Protein AF-A0A392VNN1-F1 (afdb_monomer_lite)

Structure (mmCIF, N/CA/C/O backbone):
data_AF-A0A392VNN1-F1
#
_entry.id   AF-A0A392VNN1-F1
#
loop_
_atom_site.group_PDB
_atom_site.id
_atom_site.type_symbol
_atom_site.label_atom_id
_atom_site.label_alt_id
_atom_site.label_comp_id
_atom_site.label_asym_id
_atom_site.label_entity_id
_atom_site.label_seq_id
_atom_site.pdbx_PDB_ins_code
_atom_site.Cartn_x
_atom_site.Cartn_y
_atom_site.Cartn_z
_atom_site.occupancy
_atom_site.B_iso_or_equiv
_atom_site.auth_seq_id
_atom_site.auth_comp_id
_atom_site.auth_asym_id
_atom_site.auth_atom_id
_atom_site.pdbx_PDB_model_num
ATOM 1 N N . MET A 1 1 ? 34.607 8.366 -31.460 1.00 56.44 1 MET A N 1
ATOM 2 C CA . MET A 1 1 ? 33.715 7.815 -30.420 1.00 56.44 1 MET A CA 1
ATOM 3 C C . MET A 1 1 ? 32.389 7.497 -31.096 1.00 56.44 1 MET A C 1
ATOM 5 O O . MET A 1 1 ? 31.759 8.431 -31.574 1.00 56.44 1 MET A O 1
ATOM 9 N N . ALA A 1 2 ? 32.019 6.225 -31.262 1.00 64.62 2 ALA A N 1
ATOM 10 C CA . ALA A 1 2 ? 30.708 5.894 -31.828 1.00 64.62 2 ALA A CA 1
ATOM 11 C C . ALA A 1 2 ? 29.627 6.173 -30.765 1.00 64.62 2 ALA A C 1
ATOM 13 O O . ALA A 1 2 ? 29.842 5.796 -29.610 1.00 64.62 2 ALA A O 1
AT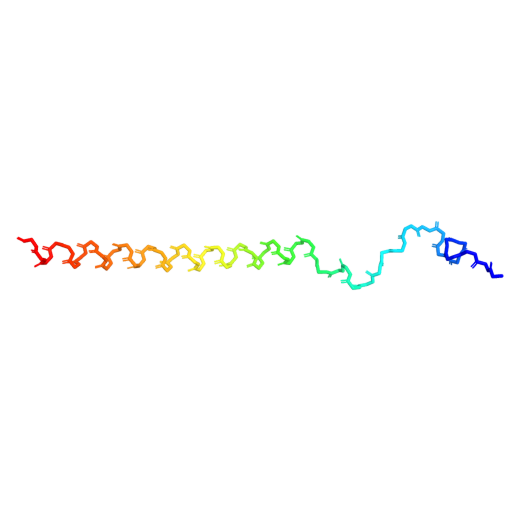OM 14 N N . PRO A 1 3 ? 28.509 6.842 -31.101 1.00 68.44 3 PRO A N 1
ATOM 15 C CA . PRO A 1 3 ? 27.437 7.091 -30.144 1.00 68.44 3 PRO A CA 1
ATOM 16 C C . PRO A 1 3 ? 26.898 5.771 -29.594 1.00 68.44 3 PRO A C 1
ATOM 18 O O . PRO A 1 3 ? 26.777 4.790 -30.329 1.00 68.44 3 PRO A O 1
ATOM 21 N N . PHE A 1 4 ? 26.551 5.751 -28.309 1.00 62.91 4 PHE A N 1
ATOM 22 C CA . PHE A 1 4 ? 25.962 4.592 -27.635 1.00 62.91 4 PHE A CA 1
ATOM 23 C C . PHE A 1 4 ? 24.749 4.027 -28.402 1.00 62.91 4 PHE A C 1
ATOM 25 O O . PHE A 1 4 ? 24.562 2.813 -28.453 1.00 62.91 4 PHE A O 1
ATOM 32 N N . GLU A 1 5 ? 23.981 4.883 -29.086 1.00 66.75 5 GLU A N 1
ATOM 33 C CA . GLU A 1 5 ? 22.846 4.467 -29.917 1.00 66.75 5 GLU A CA 1
ATOM 34 C C . GLU A 1 5 ? 23.240 3.593 -31.118 1.00 66.75 5 GLU A C 1
ATOM 36 O O . GLU A 1 5 ? 22.486 2.692 -31.487 1.00 66.75 5 GLU A O 1
ATOM 41 N N . ALA A 1 6 ? 24.426 3.801 -31.700 1.00 70.69 6 ALA A N 1
ATOM 42 C CA . ALA A 1 6 ? 24.904 3.030 -32.848 1.00 70.69 6 ALA A CA 1
ATOM 43 C C . ALA A 1 6 ? 25.311 1.595 -32.470 1.00 70.69 6 ALA A C 1
ATOM 45 O O . ALA A 1 6 ? 25.241 0.699 -33.306 1.00 70.69 6 ALA A O 1
ATOM 46 N N . LEU A 1 7 ? 25.712 1.367 -31.214 1.00 69.50 7 LEU A N 1
ATOM 47 C CA . LEU A 1 7 ? 26.131 0.048 -30.729 1.00 69.50 7 LEU A CA 1
ATOM 48 C C . LEU A 1 7 ? 24.950 -0.877 -30.429 1.00 69.50 7 LEU A C 1
ATOM 50 O O . LEU A 1 7 ? 25.077 -2.092 -30.550 1.00 69.50 7 LEU A O 1
ATOM 54 N N . TYR A 1 8 ? 23.809 -0.312 -30.038 1.00 68.38 8 TYR A N 1
ATOM 55 C CA . TYR A 1 8 ? 22.695 -1.102 -29.517 1.00 68.38 8 TYR A CA 1
ATOM 56 C C . TYR A 1 8 ? 21.408 -0.996 -30.340 1.00 68.38 8 TYR A C 1
ATOM 58 O O . TYR A 1 8 ? 20.489 -1.781 -30.107 1.00 68.38 8 TYR A O 1
ATOM 66 N N . GLY A 1 9 ? 21.325 -0.075 -31.311 1.00 65.12 9 GLY A N 1
ATOM 67 C CA . GLY A 1 9 ? 20.314 -0.051 -32.384 1.00 65.12 9 GLY A CA 1
ATOM 68 C C . GLY A 1 9 ? 18.838 0.058 -31.956 1.00 65.12 9 GLY A C 1
ATOM 69 O O . GLY A 1 9 ? 17.952 0.134 -32.804 1.00 65.12 9 GLY A O 1
ATOM 70 N N . ARG A 1 10 ? 18.547 0.065 -30.651 1.00 63.44 10 ARG A N 1
ATOM 71 C CA . ARG A 1 10 ? 17.238 0.201 -29.996 1.00 63.44 10 ARG A CA 1
ATOM 72 C C . ARG A 1 10 ? 17.437 0.794 -28.599 1.00 63.44 10 ARG A C 1
ATOM 74 O O . ARG A 1 10 ? 18.545 0.777 -28.075 1.00 63.44 10 ARG A O 1
ATOM 81 N N . LYS A 1 11 ? 16.353 1.283 -27.971 1.00 62.12 11 LYS A N 1
ATOM 82 C CA . LYS A 1 11 ? 16.361 1.706 -26.557 1.00 62.12 11 LYS A CA 1
ATOM 83 C C . LYS A 1 11 ? 16.936 0.568 -25.710 1.00 62.12 11 LYS A C 1
ATOM 85 O O . LYS A 1 11 ? 16.258 -0.443 -25.532 1.00 62.12 11 LYS A O 1
ATOM 90 N N . CYS A 1 12 ? 18.164 0.724 -25.218 1.00 57.66 12 CYS A N 1
ATOM 91 C CA . CYS A 1 12 ? 18.793 -0.219 -24.305 1.00 57.66 12 CYS A CA 1
ATOM 92 C C . CYS A 1 12 ? 17.884 -0.414 -23.093 1.00 57.66 12 CYS A C 1
ATOM 94 O O . CYS A 1 12 ? 17.814 0.441 -22.213 1.00 57.66 12 CYS A O 1
ATOM 96 N N . ARG A 1 13 ? 17.154 -1.529 -23.055 1.00 63.59 13 ARG A N 1
ATOM 97 C CA . ARG A 1 13 ? 16.523 -2.005 -21.829 1.00 63.59 13 ARG A CA 1
ATOM 98 C C . ARG A 1 13 ? 17.606 -2.742 -21.061 1.00 63.59 13 ARG A C 1
ATOM 100 O O . ARG A 1 13 ? 17.891 -3.901 -21.341 1.00 63.59 13 ARG A O 1
ATOM 107 N N . THR A 1 14 ? 18.261 -2.032 -20.152 1.00 64.12 14 THR A N 1
ATOM 108 C CA . THR A 1 14 ? 19.239 -2.611 -19.232 1.00 64.12 14 THR A CA 1
ATOM 109 C C . THR A 1 14 ? 18.563 -3.727 -18.416 1.00 64.12 14 THR A C 1
ATOM 111 O O . THR A 1 14 ? 17.448 -3.506 -17.937 1.00 64.12 14 THR A O 1
ATOM 114 N N . PRO A 1 15 ? 19.204 -4.895 -18.201 1.00 58.31 15 PRO A N 1
ATOM 115 C CA . PRO A 1 15 ? 18.647 -5.989 -17.389 1.00 58.31 15 PRO A CA 1
ATOM 116 C C . PRO A 1 15 ? 18.266 -5.571 -15.962 1.00 58.31 15 PRO A C 1
ATOM 118 O O . PRO A 1 15 ? 17.394 -6.167 -15.348 1.00 58.31 15 PRO A O 1
ATOM 121 N N . LEU A 1 16 ? 18.865 -4.489 -15.458 1.00 58.41 16 LEU A N 1
ATOM 122 C CA . LEU A 1 16 ? 18.528 -3.868 -14.174 1.00 58.41 16 LEU A CA 1
ATOM 123 C C . LEU A 1 16 ? 17.063 -3.395 -14.062 1.00 58.41 16 LEU A C 1
ATOM 125 O O . LEU A 1 16 ? 16.608 -3.126 -12.958 1.00 58.41 16 LEU A O 1
ATOM 129 N N . CYS A 1 17 ? 16.322 -3.286 -15.171 1.00 58.03 17 CYS A N 1
ATOM 130 C CA . CYS A 1 17 ? 14.913 -2.866 -15.192 1.00 58.03 17 CYS A CA 1
ATOM 131 C C . CYS A 1 17 ? 13.930 -4.041 -15.399 1.00 58.03 17 CYS A C 1
ATOM 133 O O . CYS A 1 17 ? 12.751 -3.827 -15.663 1.00 58.03 17 CYS A O 1
ATOM 135 N N . TRP A 1 18 ? 14.395 -5.287 -15.266 1.00 54.66 18 TRP A N 1
ATOM 136 C CA . TRP A 1 18 ? 13.557 -6.493 -15.301 1.00 54.66 18 TRP A CA 1
ATOM 137 C C . TRP A 1 18 ? 13.090 -6.930 -13.904 1.00 54.66 18 TRP A C 1
ATOM 139 O O . TRP A 1 18 ? 13.052 -8.116 -13.609 1.00 54.66 18 TRP A O 1
ATOM 149 N N . PHE A 1 19 ? 12.702 -5.997 -13.028 1.00 57.78 19 PHE A N 1
ATOM 150 C CA . PHE A 1 19 ? 11.774 -6.405 -11.972 1.00 57.78 19 PHE A CA 1
ATOM 151 C C . PHE A 1 19 ? 10.441 -6.606 -12.686 1.00 57.78 19 PHE A C 1
ATOM 153 O O . PHE A 1 19 ? 9.803 -5.623 -13.082 1.00 57.78 19 PHE A O 1
ATOM 160 N N . GLU A 1 20 ? 10.139 -7.864 -13.019 1.00 60.00 20 GLU A N 1
ATOM 161 C CA . GLU A 1 20 ? 9.021 -8.234 -13.872 1.00 60.00 20 GLU A CA 1
ATOM 162 C C . GLU A 1 20 ? 7.794 -7.456 -13.413 1.00 60.00 20 GLU A C 1
ATOM 164 O O . GLU A 1 20 ? 7.379 -7.522 -12.256 1.00 60.00 20 GLU A O 1
ATOM 169 N N . SER A 1 21 ? 7.221 -6.650 -14.303 1.00 58.50 21 SER A N 1
ATOM 170 C CA . SER A 1 21 ? 6.077 -5.810 -13.946 1.00 58.50 21 SER A CA 1
ATOM 171 C C . SER A 1 21 ? 4.869 -6.641 -13.480 1.00 58.50 21 SER A C 1
ATOM 173 O O . SER A 1 21 ? 3.921 -6.077 -12.954 1.00 58.50 21 SER A O 1
ATOM 175 N N . GLY A 1 22 ? 4.913 -7.970 -13.651 1.00 60.19 22 GLY A N 1
ATOM 176 C CA . GLY A 1 22 ? 4.015 -8.936 -13.024 1.00 60.19 22 GLY A CA 1
ATOM 177 C C . GLY A 1 22 ? 4.419 -9.322 -11.597 1.00 60.19 22 GLY A C 1
ATOM 178 O O . GLY A 1 22 ? 3.574 -9.255 -10.713 1.00 60.19 22 GLY A O 1
ATOM 179 N N . GLU A 1 23 ? 5.684 -9.661 -11.329 1.00 59.44 23 GLU A N 1
ATOM 180 C CA . GLU A 1 23 ? 6.162 -10.017 -9.980 1.00 59.44 23 GLU A CA 1
ATOM 181 C C . GLU A 1 23 ? 6.017 -8.862 -8.985 1.00 59.44 23 GLU A C 1
ATOM 183 O O . GLU A 1 23 ? 5.608 -9.074 -7.845 1.00 59.44 23 GLU A O 1
ATOM 188 N N . SER A 1 24 ? 6.271 -7.624 -9.415 1.00 62.34 24 SER A N 1
ATOM 189 C CA . SER A 1 24 ? 6.095 -6.440 -8.565 1.00 62.34 24 SER A CA 1
ATOM 190 C C . SER A 1 24 ? 4.635 -6.177 -8.201 1.00 62.34 2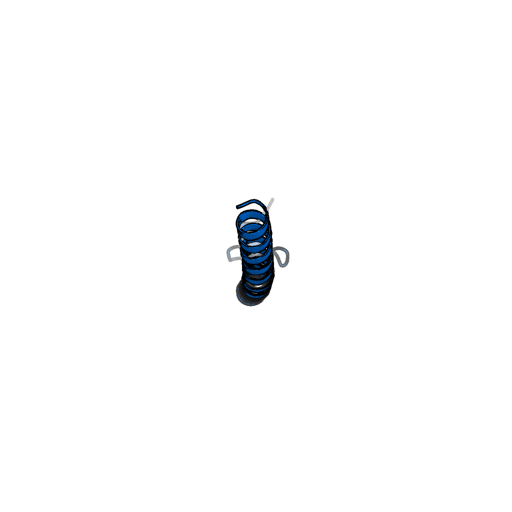4 SER A C 1
ATOM 192 O O . SER A 1 24 ? 4.333 -5.778 -7.076 1.00 62.34 24 SER A O 1
ATOM 194 N N . VAL A 1 25 ? 3.722 -6.443 -9.137 1.00 64.94 25 VAL A N 1
ATOM 195 C CA . VAL A 1 25 ? 2.277 -6.315 -8.938 1.00 64.94 25 VAL A CA 1
ATOM 196 C C . VAL A 1 25 ? 1.757 -7.449 -8.060 1.00 64.94 25 VAL A C 1
ATOM 198 O O . VAL A 1 25 ? 0.948 -7.199 -7.168 1.00 64.94 25 VAL A O 1
ATOM 201 N N . VAL A 1 26 ? 2.247 -8.676 -8.249 1.00 67.81 26 VAL A N 1
ATOM 202 C CA . VAL A 1 26 ? 1.890 -9.835 -7.417 1.00 67.81 26 VAL A CA 1
ATOM 203 C C . VAL A 1 26 ? 2.388 -9.641 -5.982 1.00 67.81 26 VAL A C 1
ATOM 205 O O . VAL A 1 26 ? 1.589 -9.728 -5.050 1.00 67.81 26 VAL A O 1
ATOM 208 N N . LEU A 1 27 ? 3.657 -9.263 -5.799 1.00 73.81 27 LEU A N 1
ATOM 209 C CA . LEU A 1 27 ? 4.227 -8.939 -4.489 1.00 73.81 27 LEU A CA 1
ATOM 210 C C . LEU A 1 27 ? 3.506 -7.749 -3.839 1.00 73.81 27 LEU A C 1
ATOM 212 O O . LEU A 1 27 ? 3.197 -7.774 -2.649 1.00 73.81 27 LEU A O 1
ATOM 216 N N . GLY A 1 28 ? 3.173 -6.718 -4.622 1.00 79.44 28 GLY A N 1
ATOM 217 C CA . GLY A 1 28 ? 2.372 -5.589 -4.153 1.00 79.44 28 GLY A CA 1
ATOM 218 C C . GLY A 1 28 ? 0.988 -6.021 -3.665 1.00 79.44 28 GLY A C 1
ATOM 219 O O . GLY A 1 28 ? 0.527 -5.550 -2.628 1.00 79.44 28 GLY A O 1
ATOM 220 N N . THR A 1 29 ? 0.350 -6.959 -4.365 1.00 84.38 29 THR A N 1
ATOM 221 C CA . THR A 1 29 ? -0.975 -7.482 -4.002 1.00 8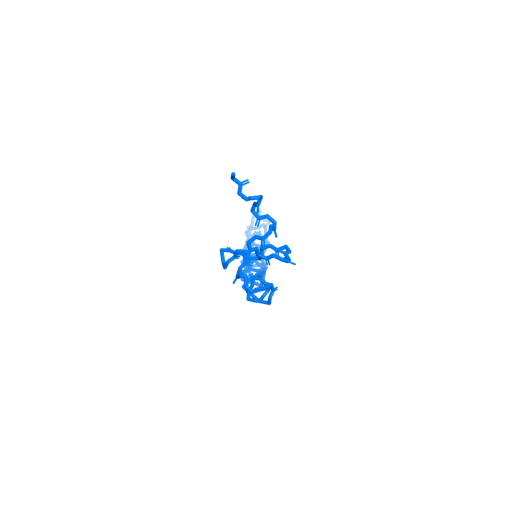4.38 29 THR A CA 1
ATOM 222 C C . THR A 1 29 ? -0.924 -8.266 -2.691 1.00 84.38 29 THR A C 1
ATOM 224 O O . THR A 1 29 ? -1.773 -8.055 -1.823 1.00 84.38 29 THR A O 1
ATOM 227 N N . GLU A 1 30 ? 0.099 -9.101 -2.497 1.00 86.50 30 GLU A N 1
ATOM 228 C CA . GLU A 1 30 ? 0.304 -9.833 -1.244 1.00 86.50 30 GLU A CA 1
ATOM 229 C C . GLU A 1 30 ? 0.524 -8.875 -0.061 1.00 86.50 30 GLU A C 1
ATOM 231 O O . GLU A 1 30 ? -0.130 -8.994 0.978 1.00 86.50 30 GLU A O 1
ATOM 236 N N . ILE A 1 31 ? 1.377 -7.862 -0.237 1.00 88.88 31 ILE A N 1
ATOM 237 C CA . ILE A 1 31 ? 1.648 -6.850 0.795 1.00 88.88 31 ILE A CA 1
ATOM 238 C C . ILE A 1 31 ? 0.377 -6.058 1.139 1.00 88.88 31 ILE A C 1
ATOM 240 O O . ILE A 1 31 ? 0.107 -5.796 2.317 1.00 88.88 31 ILE A O 1
ATOM 244 N N . VAL A 1 32 ? -0.427 -5.688 0.137 1.00 90.12 32 VAL A N 1
ATOM 245 C CA . VAL A 1 32 ? -1.705 -4.988 0.343 1.00 90.12 32 VAL A CA 1
ATOM 246 C C . VAL A 1 32 ? -2.679 -5.861 1.134 1.00 90.12 32 VAL A C 1
ATOM 248 O O . VAL A 1 32 ? -3.301 -5.369 2.081 1.00 90.12 32 VAL A O 1
ATOM 251 N N . GLN A 1 33 ? -2.777 -7.152 0.809 1.00 91.31 33 GLN A N 1
ATOM 252 C CA . GLN A 1 33 ? -3.646 -8.085 1.524 1.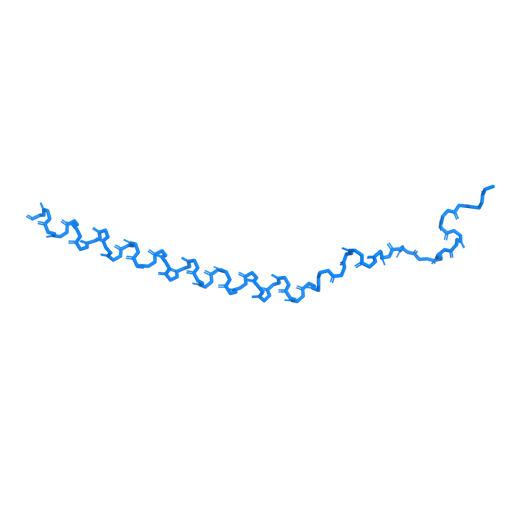00 91.31 33 GLN A CA 1
ATOM 253 C C . GLN A 1 33 ? -3.210 -8.259 2.986 1.00 91.31 33 GLN A C 1
ATOM 255 O O . GLN A 1 33 ? -4.017 -8.038 3.894 1.00 91.31 33 GLN A O 1
ATOM 260 N N . GLN A 1 34 ? -1.925 -8.535 3.226 1.00 92.25 34 GLN A N 1
ATOM 261 C CA . GLN A 1 34 ? -1.366 -8.664 4.577 1.00 92.25 34 GLN A CA 1
ATOM 262 C C . GLN A 1 34 ? -1.565 -7.386 5.408 1.00 92.25 34 GLN A C 1
ATOM 264 O O . GLN A 1 34 ? -1.862 -7.438 6.605 1.00 92.25 34 GLN A O 1
ATOM 269 N N . THR A 1 35 ? -1.412 -6.216 4.784 1.00 94.25 35 THR A N 1
ATOM 270 C CA . THR A 1 35 ? -1.615 -4.930 5.463 1.00 94.25 35 THR A CA 1
ATOM 271 C C . THR A 1 35 ? -3.092 -4.710 5.795 1.00 94.25 35 THR A C 1
ATOM 273 O O . THR A 1 35 ? -3.409 -4.283 6.905 1.00 94.25 35 THR A O 1
ATOM 276 N N . SER A 1 36 ? -4.006 -5.057 4.885 1.00 94.75 36 SER A N 1
ATOM 277 C CA . SER A 1 36 ? -5.455 -4.959 5.109 1.00 94.75 36 SER A CA 1
ATOM 278 C C . SER A 1 36 ? -5.919 -5.822 6.288 1.00 94.75 36 SER A C 1
ATOM 280 O O . SER A 1 36 ? -6.679 -5.355 7.140 1.00 94.75 36 SER A O 1
ATOM 282 N N . GLU A 1 37 ? -5.414 -7.052 6.395 1.00 96.00 37 GLU A N 1
ATOM 283 C CA . GLU A 1 37 ? -5.713 -7.951 7.517 1.00 96.00 37 GLU A CA 1
ATOM 284 C C . GLU A 1 37 ? -5.237 -7.367 8.851 1.00 96.00 37 GLU A C 1
ATOM 286 O O . GLU A 1 37 ? -6.006 -7.302 9.815 1.00 96.00 37 GLU A O 1
ATOM 291 N N . LYS A 1 38 ? -4.008 -6.837 8.895 1.00 96.69 38 LYS A N 1
ATOM 292 C CA . LYS A 1 38 ? -3.479 -6.166 10.093 1.00 96.69 38 LYS A CA 1
ATOM 293 C C . LYS A 1 38 ? -4.317 -4.947 10.485 1.00 96.69 38 LYS A C 1
ATOM 295 O O . LYS A 1 38 ? -4.588 -4.760 11.672 1.00 96.69 38 LYS A O 1
ATOM 300 N N . ILE A 1 39 ? -4.771 -4.145 9.518 1.00 97.06 39 ILE A N 1
ATOM 301 C CA . ILE A 1 39 ? -5.655 -2.998 9.782 1.00 97.06 3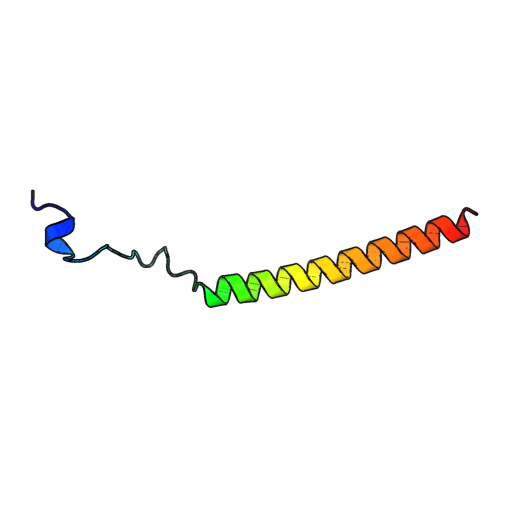9 ILE A CA 1
ATOM 302 C C . ILE A 1 39 ? -6.973 -3.466 10.413 1.00 97.06 39 ILE A C 1
ATOM 304 O O . ILE A 1 39 ? -7.392 -2.889 11.420 1.00 97.06 39 ILE A O 1
ATOM 308 N N . LYS A 1 40 ? -7.604 -4.521 9.879 1.00 97.06 40 LYS A N 1
ATOM 309 C CA . LYS A 1 40 ? -8.845 -5.081 10.446 1.00 97.06 40 LYS A CA 1
ATOM 310 C C . LYS A 1 40 ? -8.652 -5.529 11.895 1.00 97.06 40 LYS A C 1
ATOM 312 O O . LYS A 1 40 ? -9.429 -5.131 12.761 1.00 97.06 40 LYS A O 1
ATOM 317 N N . MET A 1 41 ? -7.571 -6.257 12.183 1.00 97.00 41 MET A N 1
ATOM 318 C CA . MET A 1 41 ? -7.252 -6.690 13.550 1.00 97.00 41 MET A CA 1
ATOM 319 C C . MET A 1 41 ? -7.086 -5.507 14.514 1.00 97.00 41 MET A C 1
ATOM 321 O O . MET A 1 41 ? -7.538 -5.564 15.659 1.00 97.00 41 MET A O 1
ATOM 325 N N . ILE A 1 42 ? -6.433 -4.426 14.076 1.00 97.31 42 ILE A N 1
ATOM 326 C CA . ILE A 1 42 ? -6.263 -3.218 14.895 1.00 97.31 42 ILE A CA 1
ATOM 327 C C . ILE A 1 42 ? -7.621 -2.552 15.146 1.00 97.31 42 ILE A C 1
ATOM 329 O O . ILE A 1 42 ? -7.922 -2.193 16.284 1.00 97.31 42 ILE A O 1
ATOM 333 N N . GLN A 1 43 ? -8.469 -2.430 14.123 1.00 97.12 43 GLN A N 1
ATOM 334 C CA . GLN A 1 43 ? -9.812 -1.860 14.261 1.00 97.12 43 GLN A CA 1
ATOM 335 C C . GLN A 1 43 ? -10.688 -2.647 15.241 1.00 97.12 43 GLN A C 1
ATOM 337 O O . GLN A 1 43 ? -11.355 -2.037 16.079 1.00 97.12 43 GLN A O 1
ATOM 342 N N . GLU A 1 44 ? -10.666 -3.977 15.184 1.00 96.62 44 GLU A N 1
ATOM 343 C CA . GLU A 1 44 ? -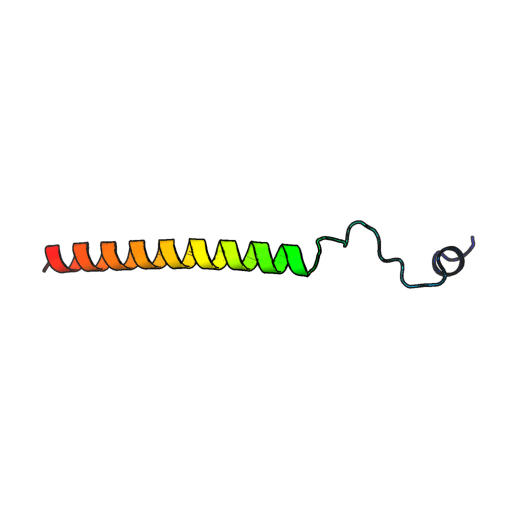11.399 -4.828 16.128 1.00 96.62 44 GLU A CA 1
ATOM 344 C C . GLU A 1 44 ? -10.905 -4.643 17.563 1.00 96.62 44 GLU A C 1
ATOM 346 O O . GLU A 1 44 ? -11.711 -4.440 18.473 1.00 96.62 44 GLU A O 1
ATOM 351 N N . LYS A 1 45 ? -9.582 -4.625 17.769 1.00 96.44 45 LYS A N 1
ATOM 352 C CA . LYS A 1 45 ? -8.987 -4.377 19.091 1.00 96.44 45 LYS A CA 1
ATOM 353 C C . LYS A 1 45 ? -9.359 -3.002 19.641 1.00 96.44 45 LYS A C 1
ATOM 355 O O . LYS A 1 45 ? -9.703 -2.896 20.818 1.00 96.44 45 LYS A O 1
ATOM 360 N N . MET A 1 46 ? -9.337 -1.964 18.803 1.00 96.31 46 MET A N 1
ATOM 361 C CA . MET A 1 46 ? -9.751 -0.616 19.203 1.00 96.31 46 MET A CA 1
ATOM 362 C C . MET A 1 46 ? -11.223 -0.585 19.622 1.00 96.31 46 MET A C 1
ATOM 364 O O . MET A 1 46 ? -11.535 -0.064 20.692 1.00 96.31 46 MET A O 1
ATOM 368 N N . ARG A 1 47 ? -12.122 -1.198 18.839 1.00 94.75 47 ARG A N 1
ATOM 369 C CA . ARG A 1 47 ? -13.553 -1.289 19.182 1.00 94.75 47 ARG A CA 1
ATOM 370 C C . ARG A 1 47 ? -13.784 -2.068 20.475 1.00 94.75 47 ARG A C 1
ATOM 372 O O . ARG A 1 47 ? -14.564 -1.629 21.315 1.00 94.75 47 ARG A O 1
ATOM 379 N N . ALA A 1 48 ? -13.089 -3.190 20.658 1.00 93.69 48 ALA A N 1
ATOM 380 C CA . ALA A 1 48 ? -13.187 -3.994 21.871 1.00 93.69 48 ALA A CA 1
ATOM 381 C C . ALA A 1 48 ? -12.713 -3.218 23.110 1.00 93.69 48 ALA A C 1
ATOM 383 O O . ALA A 1 48 ? -13.364 -3.267 24.149 1.00 93.69 48 ALA A O 1
ATOM 384 N N . SER A 1 49 ? -11.615 -2.463 22.999 1.00 93.19 49 SER A N 1
ATOM 385 C CA . SER A 1 49 ? -11.140 -1.587 24.076 1.00 93.19 49 SER A CA 1
ATOM 386 C C . SER A 1 49 ? -12.141 -0.472 24.381 1.00 93.19 49 SER A C 1
ATOM 388 O O . SER A 1 49 ? -12.476 -0.251 25.542 1.00 93.19 49 SER A O 1
ATOM 390 N N . GLN A 1 50 ? -12.664 0.194 23.348 1.00 93.44 50 GLN A N 1
ATOM 391 C CA . GLN A 1 50 ? -13.643 1.270 23.501 1.00 93.44 50 GLN A CA 1
ATOM 392 C C . GLN A 1 50 ? -14.938 0.773 24.156 1.00 93.44 50 GLN A C 1
ATOM 394 O O . GLN A 1 50 ? -15.477 1.447 25.026 1.00 93.44 50 GLN A O 1
ATOM 399 N N . SER A 1 51 ? -15.418 -0.415 23.780 1.00 90.44 51 SER A N 1
ATOM 400 C CA . SER A 1 51 ? -16.604 -1.029 24.387 1.00 90.44 51 SER A CA 1
ATOM 401 C C . SER A 1 51 ? -16.401 -1.420 25.850 1.00 90.44 51 SER A C 1
ATOM 403 O O . SER A 1 51 ? -17.387 -1.535 26.562 1.00 90.44 51 SER A O 1
ATOM 405 N N . ARG A 1 52 ? -15.162 -1.678 26.285 1.00 82.06 52 ARG A N 1
ATOM 406 C CA . ARG A 1 52 ? -14.836 -2.007 27.684 1.00 82.06 52 ARG A CA 1
ATOM 407 C C . ARG A 1 52 ? -14.655 -0.771 28.559 1.00 82.06 52 ARG A C 1
ATOM 409 O O . ARG A 1 52 ? -14.785 -0.870 29.770 1.00 82.06 52 ARG A O 1
ATOM 416 N N . GLN A 1 53 ? -14.283 0.356 27.957 1.00 80.25 53 GLN A N 1
ATOM 417 C CA . GLN A 1 53 ? -14.163 1.644 28.644 1.00 80.25 53 GLN A CA 1
ATOM 418 C C . GLN A 1 53 ? -15.501 2.376 28.794 1.00 80.25 53 GLN A C 1
ATOM 420 O O . GLN A 1 53 ? -15.549 3.394 29.481 1.00 80.25 53 GLN A O 1
ATOM 425 N N . LYS A 1 54 ? -16.548 1.899 28.122 1.00 64.62 54 LYS A N 1
ATOM 426 C CA . LYS A 1 54 ? -17.902 2.440 28.185 1.00 64.62 54 LYS A CA 1
ATOM 427 C C . LYS A 1 54 ? -18.723 1.658 29.200 1.00 64.62 54 LYS A C 1
ATOM 429 O O . LYS A 1 54 ? -19.521 2.313 29.898 1.00 64.62 54 LYS A O 1
#

Sequence (54 aa):
MAPFEALYGRKCRTPLCWFESGESVVLGTEIVQQTSEKIKMIQEKMRASQSRQK

Organism: NCBI:txid97028

Foldseek 3Di:
DDDPCVVPVDPPPDPVPPPPPVVVVVVVVVVVVVVVVVVVVVVVVVVVVVVVVD

Radius of gyration: 24.12 Å; chains: 1; bounding box: 52×18×62 Å

Secondary structure (DSSP, 8-state):
---HHHHHSS----GGG-S-TTHHHHHHHHHHHHHHHHHHHHHHHHHHHHHHH-

pLDDT: mean 77.04, std 15.46, range [54.66, 97.31]